Protein AF-A0A9X8YMC2-F1 (afdb_monomer)

Foldseek 3Di:
DVCLLQLPQALPDDDDPPDCLVVPPCNPSVNRVVCRVVSVVLVVVCVVVVHTSVVVVVVVQCVPDVPDDDDDDDPDPVVD

pLDDT: mean 89.75, std 5.07, range [67.31, 96.81]

InterPro domains:
  IPR023210 NADP-dependent oxidoreductase domain [PF00248] (1-80)
  IPR036812 NAD(P)-dependent oxidoreductase domain superfamily [G3DSA:3.20.20.100] (1-80)
  IPR036812 NAD(P)-dependent oxidoreductase domain superfamily [SSF51430] (1-80)
  IPR050791 Aldo/Keto Reductase [PTHR43625] (1-78)

Solvent-accessible surface area (backbone atoms only — not comparable to full-atom values): 5022 Å² total; per-residue (Å²): 111,97,58,49,64,47,64,82,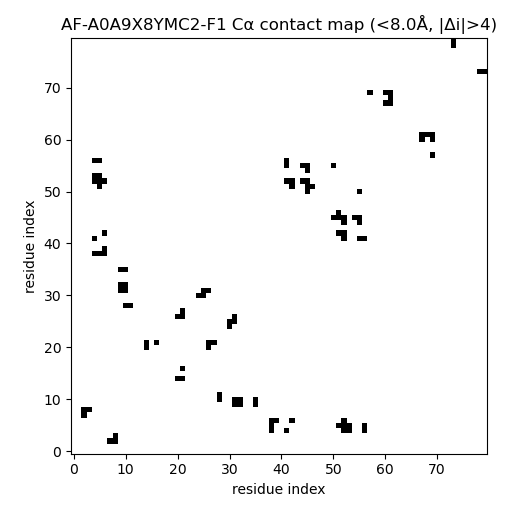52,54,54,82,61,79,75,62,92,86,41,68,57,80,75,36,72,77,62,34,61,65,44,28,51,73,43,40,64,58,42,51,52,42,42,54,55,13,60,79,67,77,50,51,24,49,55,51,55,49,50,56,53,45,68,71,42,95,86,53,75,86,81,85,85,75,95,51,78,91,78,108

Structure (mmCIF, N/CA/C/O backbone):
data_AF-A0A9X8YMC2-F1
#
_entry.id   AF-A0A9X8YMC2-F1
#
loop_
_atom_site.group_PDB
_atom_site.id
_atom_site.type_symbol
_atom_site.label_atom_id
_atom_site.label_alt_id
_atom_site.label_comp_id
_atom_site.label_asym_id
_atom_site.label_entity_id
_atom_site.label_seq_id
_atom_site.pdbx_PDB_ins_code
_atom_site.Cartn_x
_atom_site.Cartn_y
_atom_site.Cartn_z
_atom_site.occupancy
_atom_site.B_iso_or_equiv
_atom_site.auth_seq_id
_atom_site.auth_comp_id
_atom_site.auth_asym_id
_atom_site.auth_atom_id
_atom_site.pdbx_PDB_model_num
ATOM 1 N N . GLY A 1 1 ? 0.663 4.459 -2.095 1.00 67.31 1 GLY A N 1
ATOM 2 C CA . GLY A 1 1 ? 1.898 3.784 -2.552 1.00 67.31 1 GLY A CA 1
ATOM 3 C C . GLY A 1 1 ? 1.729 2.889 -3.774 1.00 67.31 1 GLY A C 1
ATOM 4 O O . GLY A 1 1 ? 2.275 1.801 -3.739 1.00 67.31 1 GLY A O 1
ATOM 5 N N . LYS A 1 2 ? 1.022 3.308 -4.846 1.00 77.75 2 LYS A N 1
ATOM 6 C CA . LYS A 1 2 ? 0.909 2.572 -6.136 1.00 77.75 2 LYS A CA 1
ATOM 7 C C . LYS A 1 2 ? 0.732 1.036 -5.985 1.00 77.75 2 LYS A C 1
ATOM 9 O O . LYS A 1 2 ? 1.414 0.261 -6.640 1.00 77.75 2 LYS A O 1
ATOM 14 N N . GLY A 1 3 ? -0.141 0.606 -5.070 1.00 79.81 3 GLY A N 1
ATOM 15 C CA . GLY A 1 3 ? -0.414 -0.815 -4.800 1.00 79.81 3 GLY A CA 1
ATOM 16 C C . GLY A 1 3 ? 0.566 -1.540 -3.863 1.00 79.81 3 GLY A C 1
ATOM 17 O O . GLY A 1 3 ? 0.257 -2.638 -3.424 1.00 79.81 3 GLY A O 1
ATOM 18 N N . PHE A 1 4 ? 1.693 -0.938 -3.481 1.00 82.75 4 PHE A N 1
ATOM 19 C CA . PHE A 1 4 ? 2.745 -1.603 -2.700 1.00 82.75 4 PHE A CA 1
ATOM 20 C C . PHE A 1 4 ? 2.264 -2.173 -1.355 1.00 82.75 4 PHE A C 1
ATOM 22 O O . PHE A 1 4 ? 2.417 -3.354 -1.084 1.00 82.75 4 PHE A O 1
ATOM 29 N N . LEU A 1 5 ? 1.580 -1.357 -0.550 1.00 83.12 5 LEU A N 1
ATOM 30 C CA . LEU A 1 5 ? 1.095 -1.752 0.782 1.00 83.12 5 LEU A CA 1
ATOM 31 C C . LEU A 1 5 ? -0.167 -2.629 0.749 1.00 83.12 5 LEU A C 1
ATOM 33 O O . LEU A 1 5 ? -0.733 -2.936 1.790 1.00 83.12 5 LEU A O 1
ATOM 37 N N . THR A 1 6 ? -0.651 -2.998 -0.440 1.00 80.69 6 THR A N 1
ATOM 38 C CA . THR A 1 6 ? -1.889 -3.781 -0.578 1.00 80.69 6 THR A CA 1
ATOM 39 C C . THR A 1 6 ? -1.652 -5.289 -0.502 1.00 80.69 6 THR A C 1
ATOM 41 O O . THR A 1 6 ? -2.617 -6.042 -0.466 1.00 80.69 6 THR A O 1
ATOM 44 N N . GLY A 1 7 ? -0.388 -5.731 -0.494 1.00 80.00 7 GLY A N 1
ATOM 45 C CA . GLY A 1 7 ? -0.010 -7.147 -0.572 1.00 80.00 7 GLY A CA 1
ATOM 46 C C . GLY A 1 7 ? 0.005 -7.717 -1.995 1.00 80.00 7 GLY A C 1
ATOM 47 O O . GLY A 1 7 ? 0.456 -8.836 -2.192 1.00 80.00 7 GLY A O 1
ATOM 48 N N . ALA A 1 8 ? -0.429 -6.951 -3.003 1.00 84.00 8 ALA A N 1
ATOM 49 C CA . ALA A 1 8 ? 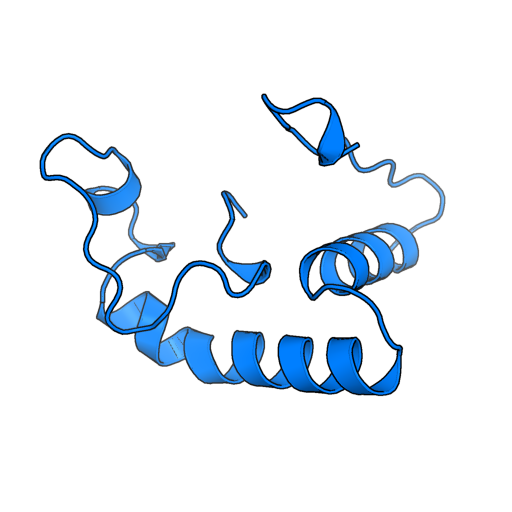-0.429 -7.382 -4.405 1.00 84.00 8 ALA A CA 1
ATOM 50 C C . ALA A 1 8 ? 0.963 -7.378 -5.071 1.00 84.00 8 ALA A C 1
ATOM 52 O O . ALA A 1 8 ? 1.098 -7.852 -6.194 1.00 84.00 8 ALA A O 1
ATOM 53 N N . ILE A 1 9 ? 1.972 -6.790 -4.422 1.00 85.31 9 ILE A N 1
ATOM 54 C CA . ILE A 1 9 ? 3.364 -6.776 -4.881 1.00 85.31 9 ILE A CA 1
ATOM 55 C C . ILE A 1 9 ? 4.185 -7.487 -3.809 1.00 85.31 9 ILE A C 1
ATOM 57 O O . ILE A 1 9 ? 4.299 -6.986 -2.692 1.00 85.31 9 ILE A O 1
ATOM 61 N N . THR A 1 10 ? 4.725 -8.643 -4.166 1.00 85.00 10 THR A N 1
ATOM 62 C CA . THR A 1 10 ? 5.610 -9.482 -3.350 1.00 85.00 10 THR A CA 1
ATOM 63 C C . THR A 1 10 ? 7.078 -9.253 -3.717 1.00 85.00 10 THR A C 1
ATOM 65 O O . THR A 1 10 ? 7.391 -8.585 -4.709 1.00 85.00 10 THR A O 1
ATOM 68 N N . GLU A 1 11 ? 7.992 -9.830 -2.937 1.00 83.88 11 GLU A N 1
ATOM 69 C CA . GLU A 1 11 ? 9.432 -9.800 -3.216 1.00 83.88 11 GLU A CA 1
ATOM 70 C C . GLU A 1 11 ? 9.799 -10.337 -4.612 1.00 83.88 11 GLU A C 1
ATOM 72 O O . GLU A 1 11 ? 10.615 -9.720 -5.307 1.00 83.88 11 GLU A O 1
ATOM 77 N N . ASP A 1 12 ? 9.100 -11.381 -5.066 1.00 86.81 12 ASP A N 1
ATOM 78 C CA . ASP A 1 12 ? 9.336 -12.062 -6.348 1.00 86.81 12 ASP A CA 1
ATOM 79 C C . ASP A 1 12 ? 8.544 -11.484 -7.524 1.00 86.81 12 ASP A C 1
ATOM 81 O O . ASP A 1 12 ? 8.632 -11.981 -8.644 1.00 86.81 12 ASP A O 1
ATOM 85 N N . THR A 1 13 ? 7.740 -10.440 -7.305 1.00 87.50 13 THR A N 1
ATOM 86 C CA . THR A 1 13 ? 6.918 -9.870 -8.380 1.00 87.50 13 THR A CA 1
ATOM 87 C C . THR A 1 13 ? 7.798 -9.445 -9.559 1.00 87.50 13 THR A C 1
ATOM 89 O O . THR A 1 13 ? 8.806 -8.773 -9.389 1.00 87.50 13 THR A O 1
ATOM 92 N N . THR A 1 14 ? 7.436 -9.761 -10.790 1.00 87.50 14 THR A N 1
ATOM 93 C CA . THR A 1 14 ? 8.110 -9.199 -11.970 1.00 87.50 14 THR A CA 1
ATOM 94 C C . THR A 1 14 ? 7.163 -8.224 -12.640 1.00 87.50 14 THR A C 1
ATOM 96 O O . THR A 1 14 ? 5.974 -8.509 -12.783 1.00 87.50 14 THR A O 1
ATOM 99 N N . PHE A 1 15 ? 7.662 -7.047 -13.007 1.00 88.06 15 PHE A N 1
ATOM 100 C CA . PHE A 1 15 ? 6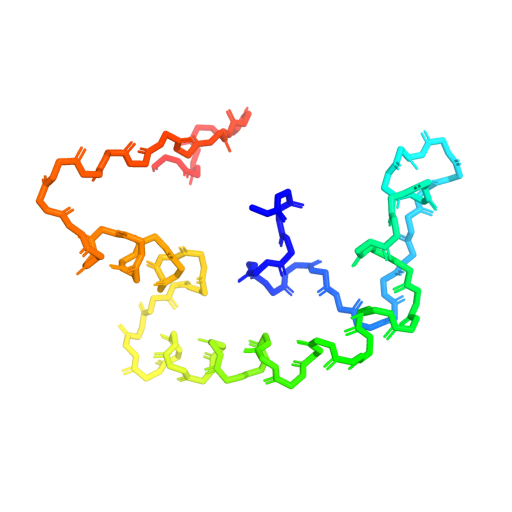.881 -6.110 -13.805 1.00 88.06 15 PHE A CA 1
ATOM 101 C C . PHE A 1 15 ? 7.181 -6.331 -15.281 1.00 88.06 15 PHE A C 1
ATOM 103 O O . PHE A 1 15 ? 8.269 -6.777 -15.641 1.00 88.06 15 PHE A O 1
ATOM 110 N N . ASP A 1 16 ? 6.208 -6.002 -16.122 1.00 91.81 16 ASP A N 1
ATOM 111 C CA . ASP A 1 16 ? 6.407 -5.982 -17.566 1.00 91.81 16 ASP A CA 1
ATOM 112 C C . ASP A 1 16 ? 7.515 -4.987 -17.946 1.00 91.81 16 ASP A C 1
ATOM 114 O O . ASP A 1 16 ? 7.719 -3.994 -17.241 1.00 91.81 16 ASP A O 1
ATOM 118 N N . SER A 1 17 ? 8.242 -5.226 -19.038 1.00 88.56 17 SER A N 1
ATOM 119 C CA . SER A 1 17 ? 9.452 -4.455 -19.369 1.00 88.56 17 SER A CA 1
ATOM 120 C C . SER A 1 17 ? 9.178 -2.961 -19.588 1.00 88.56 17 SER A C 1
ATOM 122 O O . SER A 1 17 ? 10.030 -2.132 -19.272 1.00 88.56 17 SER A O 1
ATOM 124 N N . GLY A 1 18 ? 7.984 -2.605 -20.078 1.00 91.38 18 GLY A N 1
ATOM 125 C CA . GLY A 1 18 ? 7.545 -1.216 -20.268 1.00 91.38 18 GLY A CA 1
ATOM 126 C C . GLY A 1 18 ? 6.960 -0.544 -19.019 1.00 91.38 18 GLY A C 1
ATOM 127 O O . GLY A 1 18 ? 6.596 0.632 -19.065 1.00 91.38 18 GLY A O 1
ATOM 128 N N . ASP A 1 19 ? 6.832 -1.258 -17.899 1.00 88.94 19 ASP A N 1
ATOM 129 C CA . ASP A 1 19 ? 6.220 -0.713 -16.691 1.00 88.94 19 ASP A CA 1
ATOM 130 C C . ASP A 1 19 ? 7.153 0.294 -16.002 1.00 88.94 19 ASP A C 1
ATOM 132 O O . ASP A 1 19 ? 8.262 -0.039 -15.575 1.00 88.94 19 ASP A O 1
ATOM 136 N N . PHE A 1 20 ? 6.678 1.529 -15.811 1.00 88.81 20 PHE A N 1
ATOM 137 C CA . PHE A 1 20 ? 7.449 2.585 -15.145 1.00 88.81 20 PHE A CA 1
ATOM 138 C C . PHE A 1 20 ? 7.890 2.199 -13.723 1.00 88.81 20 PHE A C 1
ATOM 140 O O . PHE A 1 20 ? 8.835 2.789 -13.196 1.00 88.81 20 PHE A O 1
ATOM 147 N N . ARG A 1 21 ? 7.219 1.237 -13.067 1.00 90.00 21 ARG A N 1
ATOM 148 C CA . ARG A 1 21 ? 7.611 0.745 -11.737 1.00 90.00 21 ARG A CA 1
ATOM 149 C C . ARG A 1 21 ? 9.016 0.144 -11.737 1.00 90.00 21 ARG A C 1
ATOM 151 O O . ARG A 1 21 ? 9.655 0.222 -10.695 1.00 90.00 21 ARG A O 1
ATOM 158 N N . ASN A 1 22 ? 9.527 -0.336 -12.873 1.00 87.56 22 ASN A N 1
ATOM 159 C CA . ASN A 1 22 ? 10.922 -0.777 -13.005 1.00 87.56 22 ASN A CA 1
ATOM 160 C C . ASN A 1 22 ? 11.938 0.353 -12.777 1.00 87.56 22 ASN A C 1
ATOM 162 O O . ASN A 1 22 ? 13.049 0.098 -12.327 1.00 87.56 22 ASN A O 1
ATOM 166 N N . LEU A 1 23 ? 11.558 1.605 -13.053 1.00 90.31 23 LEU A N 1
ATOM 167 C CA . LEU A 1 23 ? 12.432 2.778 -12.930 1.00 90.31 23 LEU A CA 1
ATOM 168 C C . LEU A 1 23 ? 12.351 3.444 -11.551 1.00 90.31 23 LEU A C 1
ATOM 170 O O . LEU A 1 23 ? 13.092 4.379 -11.262 1.00 90.31 23 LEU A O 1
ATOM 174 N N . VAL A 1 24 ? 11.419 3.016 -10.698 1.00 91.00 24 VAL A N 1
ATOM 175 C CA . VAL A 1 24 ? 11.159 3.656 -9.408 1.00 91.00 24 VAL A CA 1
ATOM 176 C C . VAL A 1 24 ? 11.896 2.881 -8.309 1.00 91.00 24 VAL A C 1
ATOM 178 O O . VAL A 1 24 ? 11.499 1.751 -8.022 1.00 91.00 24 VAL A O 1
ATOM 181 N N . PRO A 1 25 ? 12.883 3.480 -7.606 1.00 90.31 25 PRO A N 1
ATOM 182 C CA . PRO A 1 25 ? 13.736 2.767 -6.645 1.00 90.31 25 PRO A CA 1
ATOM 183 C C . PRO A 1 25 ? 12.978 2.000 -5.556 1.00 90.31 25 PRO A C 1
ATOM 185 O O . PRO A 1 25 ? 13.386 0.919 -5.152 1.00 90.31 25 PRO A O 1
ATOM 188 N N . ARG A 1 26 ? 11.815 2.508 -5.126 1.00 87.75 26 ARG A N 1
ATOM 189 C CA . ARG A 1 26 ? 10.948 1.844 -4.136 1.00 87.75 26 ARG A CA 1
ATOM 190 C C . ARG A 1 26 ? 10.463 0.450 -4.570 1.00 87.75 26 ARG A C 1
ATOM 192 O O . ARG A 1 26 ? 10.059 -0.333 -3.719 1.00 87.75 26 ARG A O 1
ATOM 199 N N . PHE A 1 27 ? 10.442 0.158 -5.868 1.00 89.38 27 PHE A N 1
ATOM 200 C CA . PHE A 1 27 ? 9.993 -1.123 -6.416 1.00 89.38 27 PHE A CA 1
ATOM 201 C C . PHE A 1 27 ? 11.147 -2.030 -6.861 1.00 89.38 27 PHE A C 1
ATOM 203 O O . PHE A 1 27 ? 10.875 -3.092 -7.422 1.00 89.38 27 PHE A O 1
ATOM 210 N N . SER A 1 28 ? 12.405 -1.650 -6.594 1.00 90.88 28 SER A N 1
ATOM 211 C CA . SER A 1 28 ? 13.558 -2.519 -6.843 1.00 90.88 28 SER A CA 1
ATOM 212 C C . SER A 1 28 ? 13.437 -3.824 -6.051 1.00 90.88 28 SER A C 1
ATOM 214 O O . SER A 1 28 ? 12.803 -3.866 -4.994 1.00 90.88 28 SER A O 1
ATOM 216 N N . ALA A 1 29 ? 14.055 -4.901 -6.540 1.00 89.25 29 ALA A N 1
ATOM 217 C CA . ALA A 1 29 ? 14.014 -6.199 -5.864 1.00 89.25 29 ALA A CA 1
ATOM 218 C C . ALA A 1 29 ? 14.505 -6.109 -4.406 1.00 89.25 29 ALA A C 1
ATOM 220 O O . ALA A 1 29 ? 13.872 -6.651 -3.502 1.00 89.25 29 ALA A O 1
ATOM 221 N N . GLU A 1 30 ? 15.579 -5.351 -4.174 1.00 89.88 30 GLU A N 1
ATOM 222 C CA . GLU A 1 30 ? 16.116 -5.084 -2.840 1.00 89.88 30 GLU A CA 1
ATOM 223 C C . GLU A 1 30 ? 15.114 -4.329 -1.960 1.00 89.88 30 GLU A C 1
ATOM 225 O O . GLU A 1 30 ? 14.817 -4.768 -0.849 1.00 89.88 30 GLU A O 1
ATOM 230 N N . ALA A 1 31 ? 14.522 -3.242 -2.469 1.00 91.00 31 ALA A N 1
ATOM 231 C CA . ALA A 1 31 ? 13.547 -2.460 -1.716 1.00 91.00 31 ALA A CA 1
ATOM 232 C C . ALA A 1 31 ? 12.288 -3.274 -1.395 1.00 91.00 31 ALA A C 1
ATOM 234 O O . ALA A 1 31 ? 11.738 -3.140 -0.302 1.00 91.00 31 ALA A O 1
ATOM 235 N N . ARG A 1 32 ? 11.825 -4.137 -2.306 1.00 91.12 32 ARG A N 1
ATOM 236 C CA . ARG A 1 32 ? 10.684 -5.023 -2.034 1.00 91.12 32 ARG A CA 1
ATOM 237 C C . ARG A 1 32 ? 11.010 -6.035 -0.948 1.00 91.12 32 ARG A C 1
ATOM 239 O O . ARG A 1 32 ? 10.220 -6.158 -0.020 1.00 91.12 32 ARG A O 1
ATOM 246 N N . ARG A 1 33 ? 12.177 -6.683 -1.016 1.00 90.62 33 ARG A N 1
ATOM 247 C CA . ARG A 1 33 ? 12.622 -7.639 0.008 1.00 90.62 33 ARG A CA 1
ATOM 248 C C . ARG A 1 33 ? 12.764 -6.968 1.376 1.00 90.62 33 ARG A C 1
ATOM 250 O O . ARG A 1 33 ? 12.211 -7.456 2.355 1.00 90.62 33 ARG A O 1
ATOM 257 N N . ALA A 1 34 ? 13.409 -5.802 1.434 1.00 90.56 34 ALA A N 1
ATOM 258 C CA . ALA A 1 34 ? 13.585 -5.041 2.673 1.00 90.56 34 ALA A CA 1
ATOM 259 C C . ALA A 1 34 ? 12.248 -4.631 3.317 1.00 90.56 34 ALA A C 1
ATOM 261 O O . ALA A 1 34 ? 12.113 -4.611 4.538 1.00 90.56 34 ALA A O 1
ATOM 262 N N . ASN A 1 35 ? 11.236 -4.334 2.500 1.00 89.81 35 ASN A N 1
ATOM 263 C CA . ASN A 1 35 ? 9.921 -3.902 2.972 1.00 89.81 35 ASN A CA 1
ATOM 264 C C . ASN A 1 35 ? 8.897 -5.046 3.102 1.00 89.81 35 ASN A C 1
ATOM 266 O O . ASN A 1 35 ? 7.785 -4.809 3.580 1.00 89.81 35 ASN A O 1
ATOM 270 N N . GLN A 1 36 ? 9.244 -6.280 2.721 1.00 87.94 36 GLN A N 1
ATOM 271 C CA . GLN A 1 36 ? 8.332 -7.427 2.768 1.00 87.94 36 GLN A CA 1
ATOM 272 C C . GLN A 1 36 ? 7.856 -7.703 4.199 1.00 87.94 36 GLN A C 1
ATOM 274 O O . GLN A 1 36 ? 6.680 -7.988 4.412 1.00 87.94 36 GLN A O 1
ATOM 279 N N . ALA A 1 37 ? 8.734 -7.532 5.193 1.00 90.38 37 ALA A N 1
ATOM 280 C CA . ALA A 1 37 ? 8.383 -7.683 6.604 1.00 90.38 37 ALA A CA 1
ATOM 281 C C . ALA A 1 37 ? 7.232 -6.748 7.022 1.00 90.38 37 ALA A C 1
ATOM 283 O O . ALA A 1 37 ? 6.291 -7.180 7.689 1.00 90.38 37 ALA A O 1
ATOM 284 N N . LEU A 1 38 ? 7.255 -5.488 6.572 1.00 89.75 38 LEU A N 1
ATOM 285 C CA . LEU A 1 38 ? 6.191 -4.521 6.849 1.00 89.75 38 LEU A CA 1
ATOM 286 C C . LEU A 1 38 ? 4.866 -4.946 6.202 1.00 89.75 38 LEU A C 1
ATOM 288 O O . LEU A 1 38 ? 3.817 -4.902 6.846 1.00 89.75 38 LEU A O 1
ATOM 292 N N . VAL A 1 39 ? 4.909 -5.381 4.941 1.00 90.69 39 VAL A N 1
ATOM 293 C CA . VAL A 1 39 ? 3.719 -5.858 4.218 1.00 90.69 39 VAL A CA 1
ATOM 294 C C . VAL A 1 39 ? 3.121 -7.088 4.909 1.00 90.69 39 VAL A C 1
ATOM 296 O O . VAL A 1 39 ? 1.903 -7.158 5.078 1.00 90.69 39 VAL A O 1
ATOM 299 N N . SER A 1 40 ? 3.960 -8.009 5.388 1.00 91.25 40 SER A N 1
ATOM 300 C CA . SER A 1 40 ? 3.530 -9.185 6.153 1.00 91.25 40 SER A CA 1
ATOM 301 C C . SER A 1 40 ? 2.824 -8.806 7.458 1.00 91.25 40 SER A C 1
ATOM 303 O O . 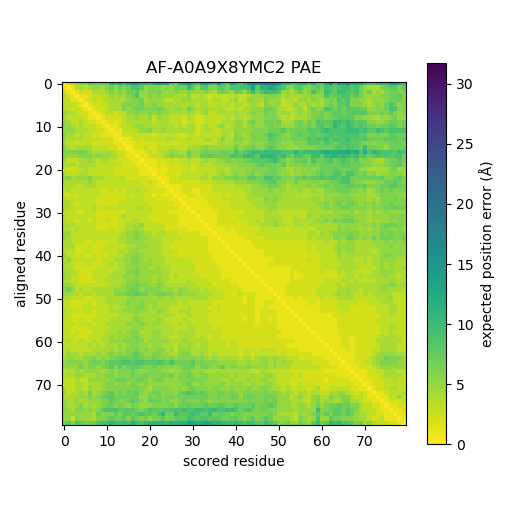SER A 1 40 ? 1.767 -9.360 7.763 1.00 91.25 40 SER A O 1
ATOM 305 N N . VAL A 1 41 ? 3.347 -7.830 8.209 1.00 92.19 41 VAL A N 1
ATOM 306 C CA . VAL A 1 41 ? 2.700 -7.334 9.439 1.00 92.19 41 VAL A CA 1
ATOM 307 C C . VAL A 1 41 ? 1.330 -6.724 9.135 1.00 92.19 41 VAL A C 1
ATOM 309 O O . VAL A 1 41 ? 0.349 -7.043 9.811 1.00 92.19 41 VAL A O 1
ATOM 312 N N . LEU A 1 42 ? 1.228 -5.898 8.089 1.00 91.44 42 LEU A N 1
ATOM 313 C CA . LEU A 1 42 ? -0.057 -5.340 7.654 1.00 91.44 42 LEU A CA 1
ATOM 314 C C . LEU A 1 42 ? -1.052 -6.445 7.273 1.00 91.44 42 LEU A C 1
ATOM 316 O O . LEU A 1 42 ? -2.224 -6.357 7.640 1.00 91.44 42 LEU A O 1
ATOM 320 N N . GLY A 1 43 ? -0.582 -7.501 6.603 1.00 92.19 43 GLY A N 1
ATOM 321 C CA . GLY A 1 43 ? -1.375 -8.687 6.276 1.00 92.19 43 GLY A CA 1
ATOM 322 C C . GLY A 1 43 ? -1.940 -9.392 7.510 1.00 92.19 43 GLY A C 1
ATOM 323 O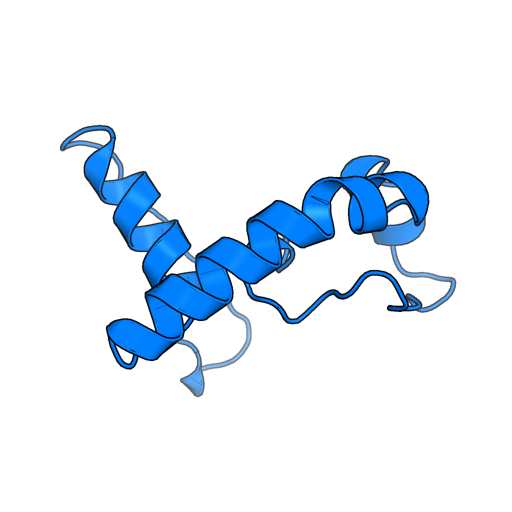 O . GLY A 1 43 ? -3.133 -9.685 7.557 1.00 92.19 43 GLY A O 1
ATOM 324 N N . GLN A 1 44 ? -1.123 -9.593 8.547 1.00 95.06 44 GLN A N 1
ATOM 325 C CA . GLN A 1 44 ? -1.571 -10.221 9.797 1.00 95.06 44 GLN A CA 1
ATOM 326 C C . GLN A 1 44 ? -2.628 -9.381 10.526 1.00 95.06 44 GLN A C 1
ATOM 328 O O . GLN A 1 44 ? -3.616 -9.921 11.027 1.00 95.06 44 GLN A O 1
ATOM 333 N N . ILE A 1 45 ? -2.448 -8.057 10.584 1.00 94.44 45 ILE A N 1
ATOM 334 C CA . ILE A 1 45 ? -3.431 -7.151 11.201 1.00 94.44 45 ILE A CA 1
ATOM 335 C C . ILE A 1 45 ? -4.744 -7.186 10.415 1.00 94.44 45 ILE A C 1
ATOM 337 O O . ILE A 1 45 ? -5.818 -7.292 11.010 1.00 94.44 45 ILE A O 1
ATOM 341 N N . ALA A 1 46 ? -4.651 -7.132 9.086 1.00 94.94 46 ALA A N 1
ATOM 342 C CA . ALA A 1 46 ? -5.796 -7.191 8.191 1.00 94.94 46 ALA A CA 1
ATOM 343 C C . ALA A 1 46 ? -6.592 -8.493 8.385 1.00 94.94 46 ALA A C 1
ATOM 345 O O . ALA A 1 46 ? -7.809 -8.445 8.564 1.00 94.94 46 ALA A O 1
ATOM 346 N N . GLN A 1 47 ? -5.900 -9.635 8.482 1.00 95.62 47 GLN A N 1
ATOM 347 C CA . GLN A 1 47 ? -6.512 -10.939 8.738 1.00 95.62 47 GLN A CA 1
ATOM 348 C C . GLN A 1 47 ? -7.241 -10.985 10.087 1.00 95.62 47 GLN A C 1
ATOM 350 O O . GLN A 1 47 ? -8.393 -11.407 10.142 1.00 95.62 47 GLN A O 1
ATOM 355 N N . ARG A 1 48 ? -6.618 -10.495 11.169 1.00 96.81 48 ARG A N 1
ATOM 356 C CA . ARG A 1 48 ? -7.250 -10.440 12.506 1.00 96.81 48 ARG A CA 1
ATOM 357 C C . ARG A 1 48 ? -8.512 -9.577 12.540 1.00 96.81 48 ARG A C 1
ATOM 359 O O . ARG A 1 48 ? -9.370 -9.780 13.391 1.00 96.81 48 ARG A O 1
ATOM 366 N N . LYS A 1 49 ? -8.595 -8.579 11.660 1.00 95.31 49 LYS A N 1
ATOM 367 C CA . LYS A 1 49 ? -9.705 -7.623 11.571 1.00 95.31 49 LYS A CA 1
ATOM 368 C C . LYS A 1 49 ? -10.698 -7.961 10.452 1.00 95.31 49 LYS A C 1
ATOM 370 O O . LYS A 1 49 ? -11.646 -7.205 10.279 1.00 95.31 49 LYS A O 1
ATOM 375 N N . CYS A 1 50 ? -10.495 -9.058 9.716 1.00 95.31 50 CYS A N 1
ATOM 376 C CA . CYS A 1 50 ? -11.302 -9.451 8.554 1.00 95.31 50 CYS A CA 1
ATOM 377 C C . CYS A 1 50 ? -11.437 -8.338 7.494 1.00 95.31 50 CYS A C 1
ATOM 379 O O . CYS A 1 50 ? -12.498 -8.149 6.903 1.00 95.31 50 CYS A O 1
ATOM 381 N N . VAL A 1 51 ? -10.357 -7.592 7.258 1.00 95.06 51 VAL A N 1
ATOM 382 C CA . VAL A 1 51 ? -10.283 -6.507 6.266 1.00 95.06 51 VAL A CA 1
ATOM 383 C C . VAL A 1 51 ? -9.091 -6.721 5.337 1.00 95.06 51 VAL A C 1
ATOM 385 O O . VAL A 1 51 ? -8.285 -7.628 5.525 1.00 95.06 51 VAL A O 1
ATOM 388 N N . THR A 1 52 ? -8.957 -5.882 4.316 1.00 92.25 52 THR A N 1
ATOM 389 C CA . THR A 1 52 ? -7.812 -5.897 3.399 1.00 92.25 52 THR A 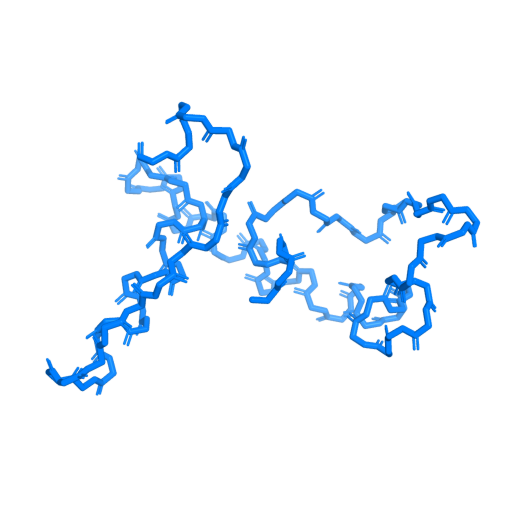CA 1
ATOM 390 C C . THR A 1 52 ? -6.631 -5.077 3.945 1.00 92.25 52 THR A C 1
ATOM 392 O O . THR A 1 52 ? -6.840 -4.085 4.651 1.00 92.25 52 THR A O 1
ATOM 395 N N . PRO A 1 53 ? -5.376 -5.392 3.567 1.00 92.00 53 PRO A N 1
ATOM 396 C CA . PRO A 1 53 ? -4.217 -4.561 3.918 1.00 92.00 53 PRO A CA 1
ATOM 397 C C . PRO A 1 53 ? -4.348 -3.109 3.431 1.00 92.00 53 PRO A C 1
ATOM 399 O O . PRO A 1 53 ? -3.899 -2.177 4.095 1.00 92.00 53 PRO A O 1
ATOM 402 N N . ALA A 1 54 ? -5.032 -2.901 2.299 1.00 90.88 54 ALA A N 1
ATOM 403 C CA . ALA A 1 54 ? -5.342 -1.572 1.778 1.00 90.88 54 ALA A CA 1
ATOM 404 C C . ALA A 1 54 ? -6.220 -0.756 2.745 1.00 90.88 54 ALA A C 1
ATOM 406 O O . ALA A 1 54 ? -5.952 0.426 2.959 1.00 90.88 54 ALA A O 1
ATOM 407 N N . GLN A 1 55 ? -7.224 -1.384 3.365 1.00 92.56 55 GLN A N 1
ATOM 408 C CA . GLN A 1 55 ? -8.073 -0.738 4.371 1.00 92.56 55 GLN A CA 1
ATOM 409 C C . GLN A 1 55 ? -7.286 -0.388 5.638 1.00 92.56 55 GLN A C 1
ATOM 411 O O . GLN A 1 55 ? -7.464 0.707 6.164 1.00 92.56 55 GLN A O 1
ATOM 416 N N . ILE A 1 56 ? -6.364 -1.250 6.086 1.00 94.19 56 ILE A N 1
ATOM 417 C CA . ILE A 1 56 ? -5.471 -0.932 7.216 1.00 94.19 56 ILE A CA 1
ATOM 418 C C . ILE A 1 56 ? -4.593 0.285 6.900 1.00 94.19 56 ILE A C 1
ATOM 420 O O . ILE A 1 56 ? -4.472 1.189 7.725 1.00 94.19 56 ILE A O 1
ATOM 424 N N . ALA A 1 57 ? -4.023 0.353 5.693 1.00 91.94 57 ALA A N 1
ATOM 425 C CA . ALA A 1 57 ? -3.201 1.488 5.278 1.00 91.94 57 ALA A CA 1
ATOM 426 C C . ALA A 1 57 ? -3.995 2.809 5.232 1.00 91.94 57 ALA A C 1
ATOM 428 O O . ALA A 1 57 ? -3.480 3.851 5.638 1.00 91.94 57 ALA A O 1
ATOM 429 N N . LEU A 1 58 ? -5.247 2.773 4.761 1.00 92.44 58 LEU A N 1
ATOM 430 C CA . LEU A 1 58 ? -6.131 3.944 4.754 1.00 92.44 58 LEU A CA 1
ATOM 431 C C . LEU A 1 58 ? -6.541 4.357 6.172 1.00 92.44 58 LEU A C 1
ATOM 433 O O . LEU A 1 58 ? -6.501 5.543 6.488 1.00 92.44 58 LEU A O 1
ATOM 437 N N . ALA A 1 59 ? -6.874 3.394 7.035 1.00 93.31 59 ALA A N 1
ATOM 438 C CA . ALA A 1 59 ? -7.214 3.653 8.432 1.00 93.31 59 ALA A CA 1
ATOM 439 C C . ALA A 1 59 ? -6.045 4.296 9.194 1.00 93.31 59 ALA A C 1
ATOM 441 O O . ALA A 1 59 ? -6.248 5.254 9.935 1.00 93.31 59 ALA A O 1
ATOM 442 N N . TRP A 1 60 ? -4.814 3.827 8.965 1.00 93.38 60 TRP A N 1
ATOM 443 C CA . TRP A 1 60 ? -3.616 4.429 9.557 1.00 93.38 60 TRP A CA 1
ATOM 444 C C . TRP A 1 60 ? -3.418 5.886 9.121 1.00 93.38 60 TRP A C 1
ATOM 446 O O . TRP A 1 60 ? -3.061 6.724 9.947 1.00 93.38 60 TRP A O 1
ATOM 456 N N . LEU A 1 61 ? -3.678 6.191 7.844 1.00 93.31 61 LEU A N 1
ATOM 457 C CA . LEU A 1 61 ? -3.574 7.546 7.299 1.00 93.31 61 LEU A CA 1
ATOM 458 C C . LEU A 1 61 ? -4.643 8.479 7.888 1.00 93.31 61 LEU A C 1
ATOM 460 O O . LEU A 1 61 ? -4.318 9.590 8.298 1.00 93.31 61 LEU A O 1
ATOM 464 N N . LEU A 1 62 ? -5.892 8.012 7.976 1.00 95.00 62 LEU A N 1
ATOM 465 C CA . LEU A 1 62 ? -7.001 8.741 8.608 1.00 95.00 62 LEU A CA 1
ATOM 466 C C . LEU A 1 62 ? -6.750 9.013 10.097 1.00 95.00 62 LEU A C 1
ATOM 468 O O . LEU A 1 62 ? -7.167 10.042 10.616 1.00 95.00 62 LEU A O 1
ATOM 472 N N . ALA A 1 63 ? -6.046 8.111 10.784 1.00 95.88 63 ALA A N 1
ATOM 473 C CA . ALA A 1 63 ? -5.715 8.264 12.196 1.00 95.88 63 ALA A CA 1
ATOM 474 C C . ALA A 1 63 ? -4.607 9.298 12.468 1.00 95.88 63 ALA A C 1
ATOM 476 O O . ALA A 1 63 ? -4.387 9.639 13.627 1.00 95.88 63 ALA A O 1
ATOM 477 N N . GLN A 1 64 ? -3.896 9.788 11.441 1.00 96.75 64 GLN A N 1
ATOM 478 C CA . GLN A 1 64 ? -2.790 10.725 11.652 1.00 96.75 64 GLN A CA 1
ATOM 479 C C . GLN A 1 64 ? -3.278 12.100 12.119 1.00 96.75 64 GLN A C 1
ATOM 481 O O . GLN A 1 64 ? -2.688 12.650 13.042 1.00 96.75 64 GLN A O 1
ATOM 486 N N . GLN A 1 65 ? -4.320 12.659 11.491 1.00 96.75 65 GLN A N 1
ATOM 487 C CA . GLN A 1 65 ? -4.914 13.958 11.834 1.00 96.75 65 GLN A CA 1
ATOM 488 C C . GLN A 1 65 ? -6.360 14.067 11.304 1.00 96.75 65 GLN A C 1
ATOM 490 O O . GLN A 1 65 ? -6.644 13.524 10.234 1.00 96.75 65 GLN A O 1
ATOM 495 N N . PRO A 1 66 ? -7.255 14.838 11.959 1.00 95.31 66 PRO A N 1
ATOM 496 C CA . PRO A 1 66 ? -8.670 14.944 11.573 1.00 95.31 66 PRO A CA 1
ATOM 497 C C . PRO A 1 66 ? -8.944 15.514 10.172 1.00 95.31 66 PRO A C 1
ATOM 499 O O . PRO A 1 66 ? -9.989 15.243 9.592 1.00 95.31 66 PRO A O 1
ATOM 502 N N . TRP A 1 67 ? -8.033 16.322 9.624 1.00 95.81 67 TRP A N 1
ATOM 503 C CA . TRP A 1 67 ? -8.193 16.971 8.313 1.00 95.81 67 TRP A CA 1
ATOM 504 C C . TRP A 1 67 ? -7.616 16.159 7.146 1.00 95.81 67 TRP A C 1
ATOM 506 O O . TRP A 1 67 ? -7.590 16.634 6.009 1.00 95.81 67 TRP A O 1
ATOM 516 N N . ILE A 1 68 ? -7.117 14.947 7.396 1.00 95.06 68 ILE A N 1
ATOM 517 C CA . ILE A 1 68 ? -6.580 14.092 6.339 1.00 95.06 68 ILE A CA 1
ATOM 518 C C . ILE A 1 68 ? -7.730 13.354 5.659 1.00 95.06 68 ILE A C 1
ATOM 520 O O . ILE A 1 68 ? -8.376 12.499 6.255 1.00 95.06 68 ILE A O 1
ATOM 524 N N . VAL A 1 69 ? -7.943 13.651 4.376 1.00 94.69 69 VAL A N 1
ATOM 525 C CA . VAL A 1 69 ? -8.934 12.972 3.531 1.00 94.69 69 VAL A CA 1
ATOM 526 C C . VAL A 1 69 ? -8.204 12.202 2.425 1.00 94.69 69 VAL A C 1
ATOM 528 O O . VAL A 1 69 ? -7.677 12.816 1.494 1.00 94.69 69 VAL A O 1
ATOM 531 N N . PRO A 1 70 ? -8.113 10.861 2.501 1.00 91.56 70 PRO A N 1
ATOM 532 C CA . PRO A 1 70 ? -7.487 10.072 1.453 1.00 91.56 70 PRO A CA 1
ATOM 533 C C . PRO A 1 70 ? -8.370 10.025 0.202 1.00 91.56 70 PRO A C 1
ATOM 535 O O . PRO A 1 70 ? -9.569 9.784 0.287 1.00 91.56 70 PRO A O 1
ATOM 538 N N . ILE A 1 71 ? -7.755 10.171 -0.973 1.00 91.75 71 ILE A N 1
ATOM 539 C CA . ILE A 1 71 ? -8.416 9.992 -2.274 1.00 91.75 71 ILE A CA 1
ATOM 540 C C . ILE A 1 71 ? -7.886 8.690 -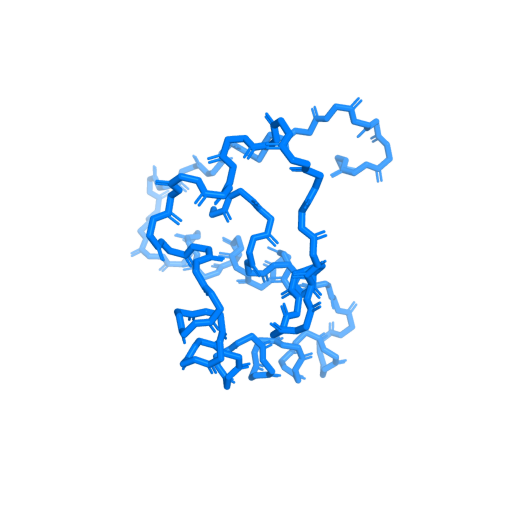2.896 1.00 91.75 71 ILE A C 1
ATOM 542 O O . ILE A 1 71 ? -6.838 8.699 -3.554 1.00 91.75 71 ILE A O 1
ATOM 546 N N . PRO A 1 72 ? -8.530 7.534 -2.646 1.00 88.38 72 PRO A N 1
ATOM 547 C CA . PRO A 1 72 ? -8.077 6.267 -3.202 1.00 88.38 72 PRO A CA 1
ATOM 548 C C . PRO A 1 72 ? -8.347 6.221 -4.712 1.00 88.38 72 PRO A C 1
ATOM 550 O O . PRO A 1 72 ? -9.487 6.232 -5.164 1.00 88.38 72 PRO A O 1
ATOM 553 N N . GLY A 1 73 ? -7.285 6.144 -5.515 1.00 88.75 73 GLY A N 1
ATOM 554 C CA . GLY A 1 73 ? -7.408 5.978 -6.964 1.00 88.75 73 GLY A CA 1
ATOM 555 C C . GLY A 1 73 ? -7.772 4.540 -7.351 1.00 88.75 73 GLY A C 1
ATOM 556 O O . GLY A 1 73 ? -7.091 3.596 -6.947 1.00 88.75 73 GLY A O 1
ATOM 557 N N . THR A 1 74 ? -8.798 4.366 -8.187 1.00 88.19 74 THR A N 1
ATOM 558 C CA . THR A 1 74 ? -9.166 3.079 -8.797 1.00 88.19 74 THR A CA 1
ATOM 559 C C . THR A 1 74 ? -9.700 3.272 -10.215 1.00 88.19 74 THR A C 1
ATOM 561 O O . THR A 1 74 ? -10.299 4.293 -10.530 1.00 88.19 74 THR A O 1
ATOM 564 N N . THR A 1 75 ? -9.498 2.272 -11.072 1.00 89.56 75 THR A N 1
ATOM 565 C CA . THR A 1 75 ? -10.100 2.181 -12.413 1.00 89.56 75 THR A CA 1
ATOM 566 C C . THR A 1 75 ? -11.239 1.158 -12.481 1.00 89.56 75 THR A C 1
ATOM 568 O O . THR A 1 75 ? -11.880 1.018 -13.518 1.00 89.56 75 THR A O 1
ATOM 571 N N . LYS A 1 76 ? -11.495 0.411 -11.394 1.00 88.19 76 LYS A N 1
ATOM 572 C CA . LYS A 1 76 ? -12.529 -0.635 -11.329 1.00 88.19 76 LYS A CA 1
ATOM 573 C C . LYS A 1 76 ? -13.573 -0.2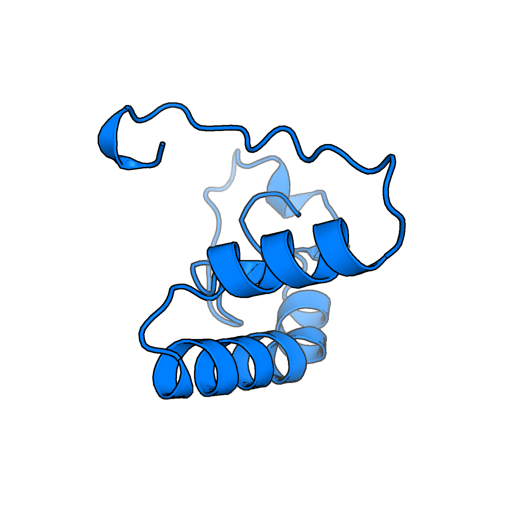83 -10.277 1.00 88.19 76 LYS A C 1
ATOM 575 O O . LYS A 1 76 ? -13.221 -0.025 -9.127 1.00 88.19 76 LYS A O 1
ATOM 580 N N . ARG A 1 77 ? -14.852 -0.352 -10.660 1.00 87.62 77 ARG A N 1
ATOM 581 C CA . ARG A 1 77 ? -15.979 0.058 -9.808 1.00 87.62 77 ARG A CA 1
ATOM 582 C C . ARG A 1 77 ? -16.142 -0.795 -8.547 1.00 87.62 77 ARG A C 1
ATOM 584 O O . ARG A 1 77 ? -16.475 -0.257 -7.510 1.00 87.62 77 ARG A O 1
ATOM 591 N N . HIS A 1 78 ? -15.831 -2.091 -8.608 1.00 87.81 78 HIS A N 1
ATOM 592 C CA . HIS A 1 78 ? -15.905 -2.999 -7.451 1.00 87.81 78 HIS A CA 1
ATOM 593 C C . HIS A 1 78 ? -14.791 -2.794 -6.404 1.00 87.81 78 HIS A C 1
ATOM 595 O O . HIS A 1 78 ? -14.697 -3.574 -5.465 1.00 87.81 78 HIS A O 1
ATOM 601 N N . ARG A 1 79 ? -13.878 -1.834 -6.611 1.00 82.56 79 ARG A N 1
ATOM 602 C CA . ARG A 1 79 ? -12.810 -1.484 -5.656 1.00 82.56 79 ARG A CA 1
ATOM 603 C C . ARG A 1 79 ? -13.105 -0.188 -4.888 1.00 82.56 79 ARG A C 1
ATOM 605 O O . ARG A 1 79 ? -12.239 0.242 -4.130 1.00 82.56 79 ARG A O 1
ATOM 612 N N . LEU A 1 80 ? -14.246 0.447 -5.170 1.00 77.12 80 LEU A N 1
ATOM 613 C CA . LEU A 1 80 ? -14.808 1.536 -4.370 1.00 77.12 80 LEU A CA 1
ATOM 614 C C . LEU A 1 80 ? -15.596 0.952 -3.200 1.00 77.12 80 LEU A C 1
ATOM 616 O O . LEU A 1 80 ? -16.235 -0.103 -3.417 1.00 77.12 80 LEU A O 1
#

Radius of gyration: 13.85 Å; Cα contacts (8 Å, |Δi|>4): 57; chains: 1; bounding box: 32×29×33 Å

Mean predicted aligned error: 4.22 Å

Organism: Serratia marcescens (NCBI:txid615)

Sequence (80 aa):
GKGFLTGAITEDTTFDSGDFRNLVPRFSAEARRANQALVSVLGQIAQRKCVTPAQIALAWLLAQQPWIVPIPGTTKRHRL

Nearest PDB 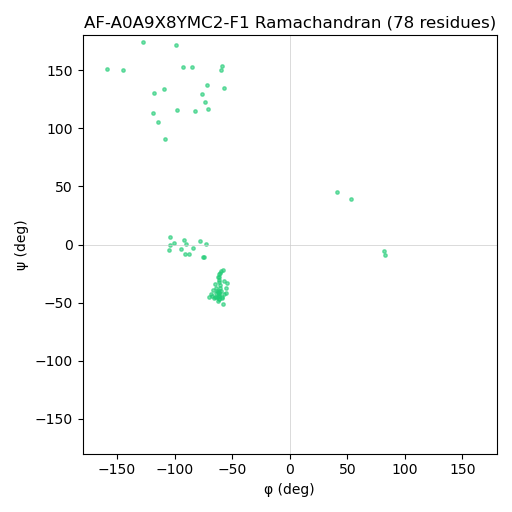structures (foldseek):
  1pz0-assembly1_A  TM=8.908E-01  e=3.258E-03  Bacillus subtilis
  1pz1-assembly2_B  TM=8.044E-01  e=2.719E-02  Bacillus subtilis
  3n2t-assembly1_A  TM=8.738E-01  e=1.645E-01  Gluconobacter oxydans

Secondary structure (DSSP, 8-state):
-TTGGGT-S-TT----TT-GGGGSGGGSHHHHHHHHHHHHHHHHHHHHTTS-HHHHHHHHHHTT-TT-------SSGGG-